Protein AF-X0UFK5-F1 (afdb_monomer_lite)

pLDDT: mean 94.72, std 5.25, range [72.06, 98.19]

InterPro domains:
  IPR011257 DNA glycosylase [SSF48150] (4-70)

Organism: NCBI:txid412755

Radius of gyration: 18.3 Å; chains: 1; bounding box: 38×27×46 Å

Structure (mmCIF, N/CA/C/O backbone):
data_AF-X0UFK5-F1
#
_entry.id   AF-X0UFK5-F1
#
loop_
_atom_site.group_PDB
_atom_site.id
_atom_site.type_symbol
_atom_site.label_atom_id
_atom_site.label_alt_id
_atom_site.label_comp_id
_atom_site.label_asym_id
_atom_site.label_entity_id
_atom_site.label_seq_id
_atom_site.pdbx_PDB_ins_code
_atom_site.Cartn_x
_atom_site.Cartn_y
_atom_site.Cartn_z
_atom_site.occupancy
_atom_site.B_iso_or_equiv
_atom_site.auth_seq_id
_atom_site.auth_comp_id
_atom_site.auth_asym_id
_atom_site.auth_atom_id
_atom_site.pdbx_PDB_model_num
ATOM 1 N N . MET A 1 1 ? 15.553 -15.139 -29.155 1.00 78.56 1 MET A N 1
ATOM 2 C CA . MET A 1 1 ? 15.968 -15.003 -27.743 1.00 78.56 1 MET A CA 1
ATOM 3 C C . MET A 1 1 ? 15.185 -15.996 -26.909 1.00 78.56 1 MET A C 1
ATOM 5 O O . MET A 1 1 ? 13.987 -16.142 -27.143 1.00 78.56 1 MET A O 1
ATOM 9 N N . LYS A 1 2 ? 15.838 -16.672 -25.964 1.00 95.88 2 LYS A N 1
ATOM 10 C CA . LYS A 1 2 ? 15.175 -17.496 -24.941 1.00 95.88 2 LYS A CA 1
ATOM 11 C C . LYS A 1 2 ? 14.387 -16.604 -23.967 1.00 95.88 2 LYS A C 1
ATOM 13 O O . LYS A 1 2 ? 14.645 -15.403 -23.879 1.00 95.88 2 LYS A O 1
ATOM 18 N N . ALA A 1 3 ? 13.433 -17.176 -23.229 1.00 95.81 3 ALA A N 1
ATOM 19 C CA . ALA A 1 3 ? 12.588 -16.423 -22.293 1.00 95.81 3 ALA A CA 1
ATOM 20 C C . ALA A 1 3 ? 13.411 -15.651 -21.242 1.00 95.81 3 ALA A C 1
ATOM 22 O O . ALA A 1 3 ? 13.154 -14.474 -21.002 1.00 95.81 3 ALA A O 1
ATOM 23 N N . GLU A 1 4 ? 14.451 -16.282 -20.695 1.00 96.94 4 GLU A N 1
ATOM 24 C CA . GLU A 1 4 ? 15.362 -15.672 -19.718 1.00 96.94 4 GLU A CA 1
ATOM 25 C C . GLU A 1 4 ? 16.155 -14.494 -20.302 1.00 96.94 4 GLU A C 1
ATOM 27 O O . GLU A 1 4 ? 16.264 -13.442 -19.675 1.00 96.94 4 GLU A O 1
ATOM 32 N N . GLU A 1 5 ? 16.665 -14.637 -21.530 1.00 98.00 5 GLU A N 1
ATOM 33 C CA . GLU A 1 5 ? 17.385 -13.567 -22.237 1.00 98.00 5 GLU A CA 1
ATOM 34 C C . GLU A 1 5 ? 16.471 -12.365 -22.482 1.00 98.00 5 GLU A C 1
ATOM 36 O O . GLU A 1 5 ? 16.881 -11.218 -22.310 1.00 98.00 5 GLU A O 1
ATOM 41 N N . LYS A 1 6 ? 15.210 -12.621 -22.855 1.00 97.94 6 LYS A N 1
ATOM 42 C CA . LYS A 1 6 ? 14.217 -11.566 -23.073 1.00 97.94 6 LYS A CA 1
ATOM 43 C C . LYS A 1 6 ? 13.856 -10.865 -21.764 1.00 97.94 6 LYS A C 1
ATOM 45 O O . LYS A 1 6 ? 13.781 -9.642 -21.751 1.00 97.94 6 LYS A O 1
ATOM 50 N N . ALA A 1 7 ? 13.659 -11.609 -20.674 1.00 97.75 7 ALA A N 1
ATOM 51 C CA . ALA A 1 7 ? 13.363 -11.034 -19.363 1.00 97.75 7 ALA A CA 1
ATOM 52 C C . ALA A 1 7 ? 14.500 -10.126 -18.874 1.00 97.75 7 ALA A C 1
ATOM 54 O O . ALA A 1 7 ? 14.242 -9.008 -18.432 1.00 97.75 7 ALA A O 1
ATOM 55 N N . ARG A 1 8 ? 15.755 -10.567 -19.032 1.00 97.19 8 ARG A N 1
ATOM 56 C CA . ARG A 1 8 ? 16.935 -9.762 -18.699 1.00 97.19 8 ARG A CA 1
ATOM 57 C C . ARG A 1 8 ? 17.006 -8.482 -19.530 1.00 97.19 8 ARG A C 1
ATOM 59 O O . ARG A 1 8 ? 17.128 -7.405 -18.962 1.00 97.19 8 ARG A O 1
ATOM 66 N N . TRP A 1 9 ? 16.828 -8.591 -20.847 1.00 98.06 9 TRP A N 1
ATOM 67 C CA . TRP A 1 9 ? 16.819 -7.437 -21.750 1.00 98.06 9 TRP A CA 1
ATOM 68 C C . TRP A 1 9 ? 15.731 -6.408 -21.391 1.00 98.06 9 TRP A C 1
ATOM 70 O O . TRP A 1 9 ? 15.978 -5.204 -21.432 1.00 98.06 9 TRP A O 1
ATOM 80 N N . ILE A 1 10 ? 14.532 -6.863 -20.997 1.00 97.12 10 ILE A N 1
ATOM 81 C CA . ILE A 1 10 ? 13.458 -5.973 -20.522 1.00 97.12 10 ILE A CA 1
ATOM 82 C C . ILE A 1 10 ? 13.858 -5.305 -19.203 1.00 97.12 10 ILE A C 1
ATOM 84 O O . ILE A 1 10 ? 13.703 -4.093 -19.069 1.00 97.12 10 ILE A O 1
ATOM 88 N N . ALA A 1 11 ? 14.365 -6.074 -18.236 1.00 95.31 11 ALA A N 1
ATOM 89 C CA . ALA A 1 11 ? 14.754 -5.555 -16.928 1.00 95.31 11 ALA A CA 1
ATOM 90 C C . ALA A 1 11 ? 15.842 -4.475 -17.041 1.00 95.31 11 ALA A C 1
ATOM 92 O O . ALA A 1 11 ? 15.723 -3.429 -16.407 1.00 95.31 11 ALA A O 1
ATOM 93 N N . GLU A 1 12 ? 16.840 -4.686 -17.902 1.00 96.56 12 GLU A N 1
ATOM 94 C CA . GLU A 1 12 ? 17.879 -3.696 -18.210 1.00 96.56 12 GLU A CA 1
ATOM 95 C C . GLU A 1 12 ? 17.273 -2.404 -18.767 1.00 96.56 12 GLU A C 1
ATOM 97 O O . GLU A 1 12 ? 17.548 -1.328 -18.253 1.00 96.56 12 GLU A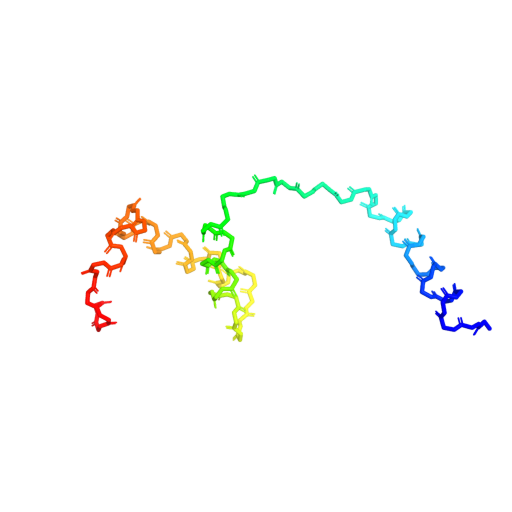 O 1
ATOM 102 N N . ARG A 1 13 ? 16.362 -2.487 -19.747 1.00 97.12 13 ARG A N 1
ATOM 103 C CA . ARG A 1 13 ? 15.694 -1.295 -20.305 1.00 97.12 13 ARG A CA 1
ATOM 104 C C . ARG A 1 13 ? 14.834 -0.549 -19.289 1.00 97.12 13 ARG A C 1
ATOM 106 O O . ARG A 1 13 ? 14.756 0.678 -19.341 1.00 97.12 13 ARG A O 1
ATOM 113 N N . LEU A 1 14 ? 14.163 -1.270 -18.393 1.00 96.44 14 LEU A N 1
ATOM 114 C CA . LEU A 1 14 ? 13.405 -0.651 -17.307 1.00 96.44 14 LEU A CA 1
ATOM 115 C C . LEU A 1 14 ? 14.346 0.057 -16.330 1.00 96.44 14 LEU A C 1
ATOM 117 O O . LEU A 1 14 ? 14.065 1.186 -15.937 1.00 96.44 14 LEU A O 1
ATOM 121 N N . HIS A 1 15 ? 15.476 -0.560 -15.989 1.00 95.44 15 HIS A N 1
ATOM 122 C CA . HIS A 1 15 ? 16.482 0.058 -15.136 1.00 95.44 15 HIS A CA 1
ATOM 123 C C . HIS A 1 15 ? 17.106 1.301 -15.786 1.00 95.44 15 HIS A C 1
ATOM 125 O O . HIS A 1 15 ? 17.161 2.346 -15.147 1.00 95.44 15 HIS A O 1
ATOM 131 N N . ASP A 1 16 ? 17.473 1.231 -17.069 1.00 96.50 16 ASP A N 1
ATOM 132 C CA . ASP A 1 16 ? 18.012 2.364 -17.834 1.00 96.50 16 ASP A CA 1
ATOM 133 C C . ASP A 1 16 ? 17.039 3.559 -17.833 1.00 96.50 16 ASP A C 1
ATOM 135 O O . ASP A 1 16 ? 17.453 4.716 -17.768 1.00 96.50 16 ASP A O 1
ATOM 139 N N . ARG A 1 17 ? 15.727 3.287 -17.909 1.00 97.25 17 ARG A N 1
ATOM 140 C CA . ARG A 1 17 ? 14.684 4.318 -18.006 1.00 97.25 17 ARG A CA 1
ATOM 141 C C . ARG A 1 17 ? 14.247 4.891 -16.659 1.00 97.25 17 ARG A C 1
ATOM 143 O O . ARG A 1 17 ? 13.960 6.083 -16.582 1.00 97.25 17 ARG A O 1
ATOM 150 N N . TYR A 1 18 ? 14.104 4.046 -15.643 1.00 95.31 18 TYR A N 1
ATOM 151 C CA . TYR A 1 18 ? 13.487 4.409 -14.361 1.00 95.31 18 TYR A CA 1
ATOM 152 C C . TYR A 1 18 ? 14.484 4.455 -13.199 1.00 95.31 18 TYR A C 1
ATOM 154 O O . TYR A 1 18 ? 14.141 4.926 -12.117 1.00 95.31 18 TYR A O 1
ATOM 162 N N . GLY A 1 19 ? 15.718 4.001 -13.416 1.00 93.88 19 GLY A N 1
ATOM 163 C CA . GLY A 1 19 ? 16.765 3.946 -12.409 1.00 93.88 19 GLY A CA 1
ATOM 164 C C . GLY A 1 19 ? 16.572 2.822 -11.394 1.00 93.88 19 GLY A C 1
ATOM 165 O O . GLY A 1 19 ? 15.851 1.840 -11.600 1.00 93.88 19 GLY A O 1
ATOM 166 N N . GLN A 1 20 ? 17.273 2.951 -10.271 1.00 89.50 20 GLN A N 1
ATOM 167 C CA . GLN A 1 20 ? 17.170 2.012 -9.164 1.00 89.50 20 GLN A CA 1
ATOM 168 C C . GLN A 1 20 ? 15.904 2.283 -8.348 1.00 89.50 20 GLN A C 1
ATOM 170 O O . GLN A 1 20 ? 15.682 3.393 -7.864 1.00 89.50 20 GLN A O 1
ATOM 175 N N . ILE A 1 21 ? 15.092 1.244 -8.146 1.00 84.75 21 ILE A N 1
ATOM 176 C CA . ILE A 1 21 ? 13.919 1.330 -7.277 1.00 84.75 21 ILE A CA 1
ATOM 177 C C . ILE A 1 21 ? 14.399 1.407 -5.827 1.00 84.75 21 ILE A C 1
ATOM 179 O O . ILE A 1 21 ? 14.986 0.459 -5.304 1.00 84.75 21 ILE A O 1
ATOM 183 N N . SER A 1 22 ? 14.124 2.530 -5.167 1.00 83.19 22 SER A N 1
ATOM 184 C CA . SER A 1 22 ? 14.271 2.644 -3.719 1.00 83.19 22 SER A CA 1
ATOM 185 C C . SER A 1 22 ? 13.000 2.132 -3.050 1.00 83.19 22 SER A C 1
ATOM 187 O O . SER A 1 22 ? 11.946 2.766 -3.121 1.00 83.19 22 SER A O 1
ATOM 189 N N . VAL A 1 23 ? 13.084 0.965 -2.413 1.00 80.31 23 VAL A N 1
ATOM 190 C CA . VAL A 1 23 ? 11.988 0.439 -1.596 1.00 80.31 23 VAL A CA 1
ATOM 191 C C . VAL A 1 23 ? 12.189 0.941 -0.172 1.00 80.31 23 VAL A C 1
ATOM 193 O O . VAL A 1 23 ? 13.077 0.477 0.545 1.00 80.31 23 VAL A O 1
ATOM 196 N N . ALA A 1 24 ? 11.370 1.905 0.246 1.00 80.81 24 ALA A N 1
ATOM 197 C CA . ALA A 1 24 ? 11.369 2.352 1.632 1.00 80.81 24 ALA A CA 1
ATOM 198 C C . ALA A 1 24 ? 10.971 1.188 2.552 1.00 80.81 24 ALA A C 1
ATOM 200 O O . ALA A 1 24 ? 9.965 0.515 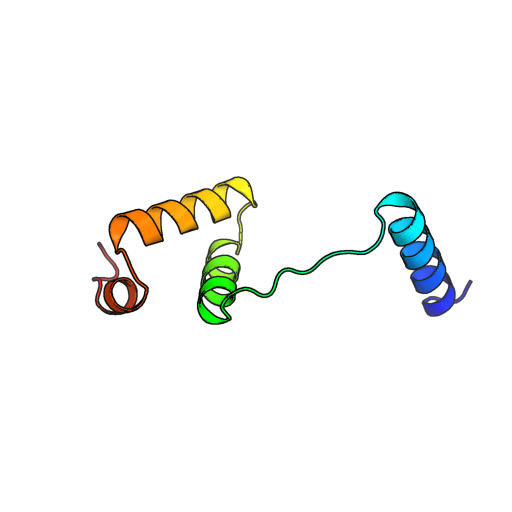2.310 1.00 80.81 24 ALA A O 1
ATOM 201 N N . LYS A 1 25 ? 11.732 0.975 3.634 1.00 83.38 25 LYS A N 1
ATOM 202 C CA . LYS A 1 25 ? 11.287 0.094 4.717 1.00 83.38 25 LYS A CA 1
ATOM 203 C C . LYS A 1 25 ? 10.028 0.702 5.327 1.00 83.38 25 LYS A C 1
ATOM 205 O O . LYS A 1 25 ? 10.073 1.809 5.856 1.00 83.38 25 LYS A O 1
ATOM 210 N N . ARG A 1 26 ? 8.918 -0.023 5.229 1.00 86.62 26 ARG A N 1
ATOM 211 C CA . ARG A 1 26 ? 7.669 0.288 5.927 1.00 86.62 26 ARG A CA 1
ATOM 212 C C . ARG A 1 26 ? 7.467 -0.710 7.052 1.00 86.62 26 ARG A C 1
ATOM 214 O O . ARG A 1 26 ? 8.004 -1.819 6.995 1.00 86.62 26 ARG A O 1
ATOM 221 N N . ASP A 1 27 ? 6.692 -0.308 8.049 1.00 94.06 27 ASP A N 1
ATOM 222 C CA . ASP A 1 27 ? 6.208 -1.237 9.058 1.00 94.06 27 ASP A CA 1
ATOM 223 C C . ASP A 1 27 ? 5.465 -2.409 8.368 1.00 94.06 27 ASP A C 1
ATOM 225 O O . ASP A 1 27 ? 4.629 -2.167 7.487 1.00 94.06 27 ASP A O 1
ATOM 229 N N . PRO A 1 28 ? 5.783 -3.679 8.689 1.00 95.19 28 PRO A N 1
ATOM 230 C CA . PRO A 1 28 ? 5.175 -4.827 8.018 1.00 95.19 28 PRO A CA 1
ATOM 231 C C . PRO A 1 28 ? 3.653 -4.894 8.168 1.00 95.19 28 PRO A C 1
ATOM 233 O O . PRO A 1 28 ? 2.972 -5.344 7.245 1.00 95.19 28 PRO A O 1
ATOM 236 N N . LEU A 1 29 ? 3.109 -4.437 9.302 1.00 95.50 29 LEU A N 1
ATOM 237 C CA . LEU A 1 29 ? 1.667 -4.423 9.525 1.00 95.50 29 LEU A CA 1
ATOM 238 C C . LEU A 1 29 ? 1.005 -3.326 8.687 1.00 95.50 29 LEU A C 1
ATOM 240 O O . LEU A 1 29 ? 0.016 -3.602 8.012 1.00 95.50 29 LEU A O 1
ATOM 244 N N . GLU A 1 30 ? 1.586 -2.125 8.629 1.00 95.62 30 GLU A N 1
ATOM 245 C CA . GLU A 1 30 ? 1.137 -1.085 7.693 1.00 95.62 30 GLU A CA 1
ATOM 246 C C . GLU A 1 30 ? 1.132 -1.596 6.242 1.00 95.62 30 GLU A C 1
ATOM 248 O O . GLU A 1 30 ? 0.159 -1.391 5.509 1.00 95.62 30 GLU A O 1
ATOM 253 N N . MET A 1 31 ? 2.193 -2.292 5.820 1.00 95.31 31 MET A N 1
ATOM 254 C CA . MET A 1 31 ? 2.292 -2.845 4.468 1.00 95.31 31 MET A CA 1
ATOM 255 C C . MET A 1 31 ? 1.199 -3.884 4.188 1.00 95.31 31 MET A C 1
ATOM 257 O O . MET A 1 31 ? 0.577 -3.844 3.123 1.00 95.31 31 MET A O 1
ATOM 261 N N . LEU A 1 32 ? 0.933 -4.782 5.140 1.00 96.44 32 LEU A N 1
ATOM 262 C CA . LEU A 1 32 ? -0.131 -5.775 5.025 1.00 96.44 32 LEU A CA 1
ATOM 263 C C . LEU A 1 32 ? -1.502 -5.108 4.871 1.00 96.44 32 LEU A C 1
ATOM 265 O O . LEU A 1 32 ? -2.242 -5.435 3.945 1.00 96.44 32 LEU A O 1
ATOM 269 N N . ILE A 1 33 ? -1.824 -4.139 5.732 1.00 96.88 33 ILE A N 1
ATOM 270 C CA . ILE A 1 33 ? -3.112 -3.435 5.694 1.00 96.88 33 ILE A CA 1
ATOM 271 C C . ILE A 1 33 ? -3.289 -2.696 4.363 1.00 96.88 33 ILE A C 1
ATOM 273 O O . ILE A 1 33 ? -4.333 -2.819 3.727 1.00 96.88 33 ILE A O 1
ATOM 277 N N . ARG A 1 34 ? -2.257 -1.996 3.879 1.00 96.56 34 ARG A N 1
ATOM 278 C CA . ARG A 1 34 ? -2.293 -1.333 2.565 1.00 96.56 34 ARG A CA 1
ATOM 279 C C . ARG A 1 34 ? -2.491 -2.319 1.410 1.00 96.56 34 ARG A C 1
ATOM 281 O O . ARG A 1 34 ? -3.226 -2.009 0.481 1.00 96.56 34 ARG A O 1
ATOM 288 N N . THR A 1 35 ? -1.886 -3.504 1.490 1.00 96.56 35 THR A N 1
ATOM 289 C CA . THR A 1 35 ? -2.030 -4.569 0.478 1.00 96.56 35 THR A CA 1
ATOM 290 C C . THR A 1 35 ? -3.438 -5.169 0.465 1.00 96.56 35 THR A C 1
ATOM 292 O O . THR A 1 35 ? -3.952 -5.528 -0.594 1.00 96.56 35 THR A O 1
ATOM 295 N N . ILE A 1 36 ? -4.085 -5.276 1.629 1.00 97.25 36 ILE A N 1
ATOM 296 C CA . ILE A 1 36 ? -5.490 -5.698 1.727 1.00 97.25 36 ILE A CA 1
ATOM 297 C C . ILE A 1 36 ? -6.399 -4.631 1.105 1.00 97.25 36 ILE A C 1
ATOM 299 O O . ILE A 1 36 ? -7.257 -4.958 0.289 1.00 97.25 36 ILE A O 1
ATOM 303 N N . LEU A 1 37 ? -6.178 -3.355 1.433 1.00 97.62 37 LEU A N 1
ATOM 304 C CA . LEU A 1 37 ? -6.972 -2.240 0.905 1.00 97.62 37 LEU A CA 1
ATOM 305 C C . LEU A 1 37 ? -6.814 -2.035 -0.607 1.00 97.62 37 LEU A C 1
ATOM 307 O O . LEU A 1 37 ? -7.696 -1.440 -1.220 1.00 97.62 37 LEU A O 1
ATOM 311 N N . SER A 1 38 ? -5.723 -2.521 -1.208 1.00 98.06 38 SER A N 1
ATOM 312 C CA . SER A 1 38 ? -5.486 -2.413 -2.649 1.00 98.06 38 SER A CA 1
ATOM 313 C C . SER A 1 38 ? -6.183 -3.480 -3.485 1.00 98.06 38 SER A C 1
ATOM 315 O O . SER A 1 38 ? -6.195 -3.381 -4.713 1.00 98.06 38 SER A O 1
ATOM 317 N N . GLN A 1 39 ? -6.749 -4.513 -2.856 1.00 97.88 39 GLN A N 1
ATOM 318 C CA . GLN A 1 39 ? -7.437 -5.567 -3.593 1.00 97.88 39 GLN A CA 1
ATOM 319 C C . GLN A 1 39 ? -8.656 -4.993 -4.322 1.00 97.88 39 GLN A C 1
ATOM 321 O O . GLN A 1 39 ? -9.474 -4.286 -3.737 1.00 97.88 39 GLN A O 1
ATOM 326 N N . ASN A 1 40 ? -8.783 -5.319 -5.610 1.00 97.19 40 ASN A N 1
ATOM 327 C CA . ASN A 1 40 ? -9.905 -4.917 -6.466 1.00 97.19 40 ASN A CA 1
ATOM 328 C C . ASN A 1 40 ? -10.141 -3.390 -6.562 1.00 97.19 40 ASN A C 1
ATOM 330 O O . ASN A 1 40 ? -11.273 -2.954 -6.771 1.00 97.19 40 ASN A O 1
ATOM 334 N N . THR A 1 41 ? -9.097 -2.563 -6.425 1.00 97.38 41 THR A N 1
ATOM 335 C CA . THR A 1 41 ? -9.194 -1.096 -6.550 1.00 97.38 41 THR A CA 1
ATOM 336 C C . THR A 1 41 ? -7.914 -0.484 -7.146 1.00 97.38 41 THR A C 1
ATOM 338 O O . THR A 1 41 ? -7.072 -1.201 -7.678 1.00 97.38 41 THR A O 1
ATOM 341 N N . ASN A 1 42 ? -7.779 0.846 -7.125 1.00 97.25 42 ASN A N 1
ATOM 342 C CA . ASN A 1 42 ? -6.597 1.572 -7.607 1.00 97.25 42 ASN A CA 1
ATOM 343 C C . ASN A 1 42 ? -5.820 2.257 -6.467 1.00 97.25 42 ASN A C 1
ATOM 345 O O . ASN A 1 42 ? -6.322 2.391 -5.347 1.00 97.25 42 ASN A O 1
ATOM 349 N N . ASP A 1 43 ? -4.610 2.733 -6.766 1.00 96.44 43 ASP A N 1
ATOM 350 C CA . ASP A 1 43 ? -3.702 3.338 -5.781 1.00 96.44 43 ASP A CA 1
ATOM 351 C C . ASP A 1 43 ? -4.313 4.549 -5.063 1.00 96.44 43 ASP A C 1
ATOM 353 O O . ASP A 1 43 ? -4.209 4.663 -3.842 1.00 96.44 43 ASP A O 1
ATOM 357 N N . ASN A 1 44 ? -5.022 5.420 -5.790 1.00 97.88 44 ASN A N 1
ATOM 358 C CA . ASN A 1 44 ? -5.657 6.607 -5.209 1.00 97.88 44 ASN A CA 1
ATOM 359 C C . ASN A 1 44 ? -6.729 6.231 -4.178 1.00 97.88 44 ASN A C 1
ATOM 361 O O . ASN A 1 44 ? -6.816 6.835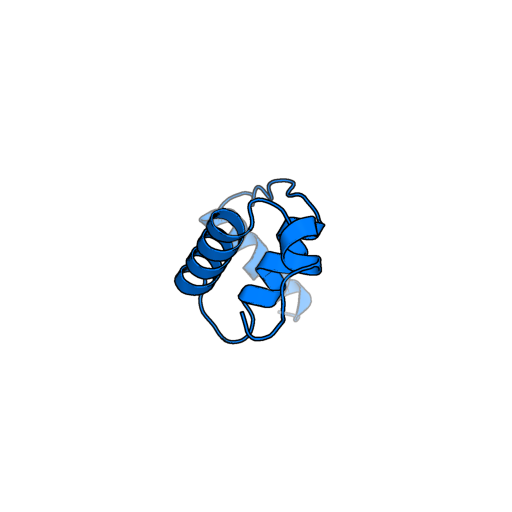 -3.106 1.00 97.88 44 ASN A O 1
ATOM 365 N N . ASN A 1 45 ? -7.540 5.224 -4.496 1.00 98.06 45 ASN A N 1
ATOM 366 C CA . ASN A 1 45 ? -8.577 4.721 -3.605 1.00 98.06 45 ASN A CA 1
ATOM 367 C C . ASN A 1 45 ? -7.970 4.003 -2.394 1.00 98.06 45 ASN A C 1
ATOM 369 O O . ASN A 1 45 ? -8.419 4.229 -1.272 1.00 98.06 45 ASN A O 1
ATOM 373 N N . SER A 1 46 ? -6.934 3.191 -2.613 1.00 97.69 46 SER A N 1
ATOM 374 C CA . SER A 1 46 ? -6.225 2.462 -1.553 1.00 97.69 46 SER A CA 1
ATOM 375 C C . SER A 1 46 ? -5.579 3.421 -0.555 1.00 97.69 46 SER A C 1
ATOM 377 O O . SER A 1 46 ? -5.725 3.259 0.656 1.00 97.69 46 SER A O 1
ATOM 379 N N . GLU A 1 47 ? -4.912 4.465 -1.056 1.00 97.12 47 GLU A N 1
ATOM 380 C CA . GLU A 1 47 ? -4.288 5.494 -0.225 1.00 97.12 47 GLU A CA 1
ATOM 381 C C . GLU A 1 47 ? -5.336 6.274 0.568 1.00 97.12 47 GLU A C 1
ATOM 383 O O . GLU A 1 47 ? -5.183 6.491 1.770 1.00 97.12 47 GLU A O 1
ATOM 388 N N . ARG A 1 48 ? -6.443 6.660 -0.078 1.00 98.19 48 ARG A N 1
ATOM 389 C CA . ARG A 1 48 ? -7.553 7.327 0.607 1.00 98.19 48 ARG A CA 1
ATOM 390 C C . ARG A 1 48 ? -8.136 6.448 1.715 1.00 98.19 48 ARG A C 1
ATOM 392 O O . ARG A 1 48 ? -8.355 6.960 2.808 1.00 98.19 48 ARG A O 1
ATOM 399 N N . ALA A 1 49 ? -8.378 5.166 1.447 1.00 97.69 49 ALA A N 1
ATOM 400 C CA . ALA A 1 49 ? -8.915 4.232 2.433 1.00 97.69 49 ALA A CA 1
ATOM 401 C C . ALA A 1 49 ? -7.968 4.069 3.628 1.00 97.69 49 ALA A C 1
ATOM 403 O O . ALA A 1 49 ? -8.415 4.127 4.772 1.00 97.69 49 ALA A O 1
ATOM 404 N N . TYR A 1 50 ? -6.661 3.948 3.373 1.00 97.25 50 TYR A N 1
ATOM 405 C CA . TYR A 1 50 ? -5.660 3.873 4.434 1.00 97.25 50 TYR A CA 1
ATOM 406 C C . TYR A 1 50 ? -5.668 5.129 5.311 1.00 97.25 50 TYR A C 1
ATOM 408 O O . TYR A 1 50 ? -5.746 5.016 6.533 1.00 97.25 50 TYR A O 1
ATOM 416 N N . ARG A 1 51 ? -5.644 6.327 4.707 1.00 97.50 51 ARG A N 1
ATOM 417 C CA . ARG A 1 51 ? -5.688 7.587 5.469 1.00 97.50 51 ARG A CA 1
ATOM 418 C C . ARG A 1 51 ? -6.935 7.682 6.337 1.00 97.50 51 ARG A C 1
ATOM 420 O O . ARG A 1 51 ? -6.806 7.936 7.524 1.00 97.50 51 ARG A O 1
ATOM 427 N N . VAL A 1 52 ? -8.109 7.392 5.775 1.00 97.44 52 VAL A N 1
ATOM 428 C CA . VAL A 1 52 ? -9.376 7.412 6.523 1.00 97.44 52 VAL A CA 1
ATOM 429 C C . VAL A 1 52 ? -9.355 6.417 7.686 1.00 97.44 52 VAL A C 1
ATOM 431 O O . VAL A 1 52 ? -9.809 6.753 8.776 1.00 97.44 52 VAL A O 1
ATOM 434 N N . LEU A 1 53 ? -8.805 5.212 7.493 1.00 96.88 53 LEU A N 1
ATOM 435 C CA . LEU A 1 53 ? -8.687 4.208 8.554 1.00 96.88 53 LEU A CA 1
ATOM 436 C C . LEU A 1 53 ? -7.829 4.722 9.723 1.00 96.88 53 LEU A C 1
ATOM 438 O O . LEU A 1 53 ? -8.227 4.609 10.882 1.00 96.88 53 LEU A O 1
ATOM 442 N N . ILE A 1 54 ? -6.666 5.306 9.424 1.00 96.69 54 ILE A N 1
ATOM 443 C CA . ILE A 1 54 ? -5.756 5.832 10.448 1.00 96.69 54 ILE A CA 1
ATOM 444 C C . ILE A 1 54 ? -6.320 7.093 11.107 1.00 96.69 54 ILE A C 1
ATOM 446 O O . ILE A 1 54 ? -6.253 7.208 12.326 1.00 96.69 54 ILE A O 1
ATOM 450 N N . GLU A 1 55 ? -6.913 8.009 10.344 1.00 97.69 55 GLU A N 1
ATOM 451 C CA . GLU A 1 55 ? -7.560 9.214 10.880 1.00 97.69 55 GLU A CA 1
ATOM 452 C C . GLU A 1 55 ? -8.725 8.862 11.813 1.00 97.69 55 GLU A C 1
ATOM 454 O O . GLU A 1 55 ? -8.887 9.491 12.857 1.00 97.69 55 GLU A O 1
ATOM 459 N N . ARG A 1 56 ? -9.511 7.832 11.471 1.00 96.94 56 ARG A N 1
ATOM 460 C CA . ARG A 1 56 ? -10.669 7.401 12.263 1.00 96.94 56 ARG A CA 1
ATOM 461 C C . ARG A 1 56 ? -10.275 6.670 13.548 1.00 96.94 56 ARG A C 1
ATOM 463 O O . ARG A 1 56 ? -10.862 6.936 14.591 1.00 96.94 56 ARG A O 1
ATOM 470 N N . PHE A 1 57 ? -9.319 5.743 13.484 1.00 97.06 57 PHE A N 1
ATOM 471 C CA . PHE A 1 57 ? -9.016 4.839 14.606 1.00 97.06 57 PHE A CA 1
ATOM 472 C C . PHE A 1 57 ? -7.704 5.159 15.338 1.00 97.06 57 PHE A C 1
ATOM 474 O O . PHE A 1 57 ? -7.466 4.652 16.433 1.00 97.06 57 PHE A O 1
ATOM 481 N N . GLY A 1 58 ? -6.825 5.978 14.762 1.00 96.69 58 GLY A N 1
ATOM 482 C CA . GLY A 1 58 ? -5.544 6.401 15.337 1.00 96.69 58 GLY A CA 1
ATOM 483 C C . GLY A 1 58 ? -4.447 5.328 15.355 1.00 96.69 58 GLY A C 1
ATOM 484 O O . GLY A 1 58 ? -3.278 5.646 15.151 1.00 96.69 58 GLY A O 1
ATOM 485 N N . ASN A 1 59 ? -4.785 4.057 15.595 1.00 95.12 59 ASN A N 1
ATOM 486 C CA . ASN A 1 59 ? -3.845 2.933 15.565 1.00 95.12 59 ASN A CA 1
ATOM 487 C C . ASN A 1 59 ? -4.531 1.594 15.229 1.00 95.12 59 ASN A C 1
ATOM 489 O O . ASN A 1 59 ? -5.745 1.438 15.354 1.00 95.12 59 ASN A O 1
ATOM 493 N N . PHE A 1 60 ? -3.740 0.586 14.851 1.00 96.12 60 PHE A N 1
ATOM 494 C CA . PHE A 1 60 ? -4.268 -0.729 14.467 1.00 96.12 60 PHE A CA 1
ATOM 495 C C . PHE A 1 60 ? -4.879 -1.533 15.625 1.00 96.12 60 PHE A C 1
ATOM 497 O O . PHE A 1 60 ? -5.702 -2.413 15.378 1.00 96.12 60 PHE A O 1
ATOM 504 N N . ALA A 1 61 ? -4.535 -1.241 16.885 1.00 96.31 61 ALA A N 1
ATOM 505 C CA . ALA A 1 61 ? -5.187 -1.891 18.022 1.00 96.31 61 ALA A CA 1
ATOM 506 C C . ALA A 1 61 ? -6.649 -1.439 18.155 1.00 96.31 61 ALA A C 1
ATOM 508 O O . ALA A 1 61 ? -7.515 -2.267 18.429 1.00 96.31 61 ALA A O 1
ATOM 509 N N . ALA A 1 62 ? -6.932 -0.161 17.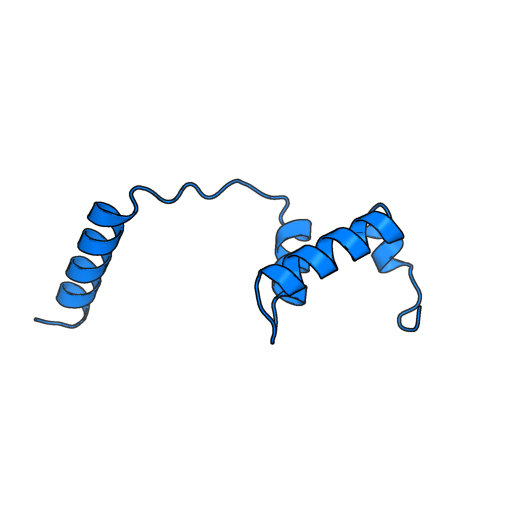898 1.00 96.81 62 ALA A N 1
ATOM 510 C CA . ALA A 1 62 ? -8.291 0.361 17.824 1.00 96.81 62 ALA A CA 1
ATOM 511 C C . ALA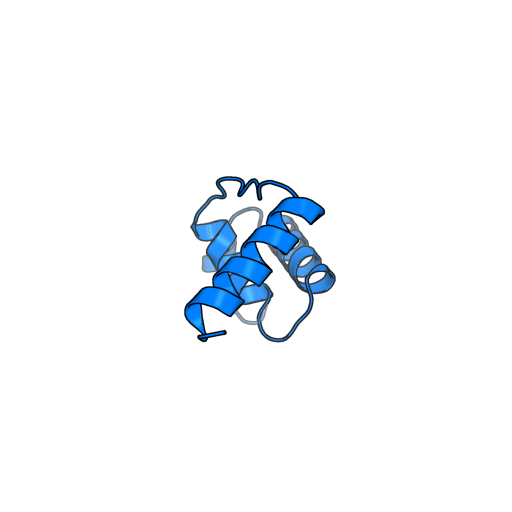 A 1 62 ? -9.060 -0.238 16.637 1.00 96.81 62 ALA A C 1
ATOM 513 O O . ALA A 1 62 ? -10.179 -0.695 16.835 1.00 96.81 62 ALA A O 1
ATOM 514 N N . VAL A 1 63 ? -8.435 -0.355 15.456 1.00 96.12 63 VAL A N 1
ATOM 515 C CA . VAL A 1 63 ? -9.039 -1.039 14.291 1.00 96.12 63 VAL A CA 1
ATOM 516 C C . VAL A 1 63 ? -9.425 -2.482 14.632 1.00 96.12 63 VAL A C 1
ATOM 518 O O . VAL A 1 63 ? -10.535 -2.909 14.344 1.00 96.12 63 VAL A O 1
ATOM 521 N N . LYS A 1 64 ? -8.533 -3.232 15.292 1.00 95.50 64 LYS A N 1
ATOM 522 C CA . LYS A 1 64 ? -8.791 -4.619 15.715 1.00 95.50 64 LYS A CA 1
ATOM 523 C C . LYS A 1 64 ? -9.993 -4.739 16.661 1.00 95.50 64 LYS A C 1
ATOM 525 O O . LYS A 1 64 ? -10.673 -5.758 16.648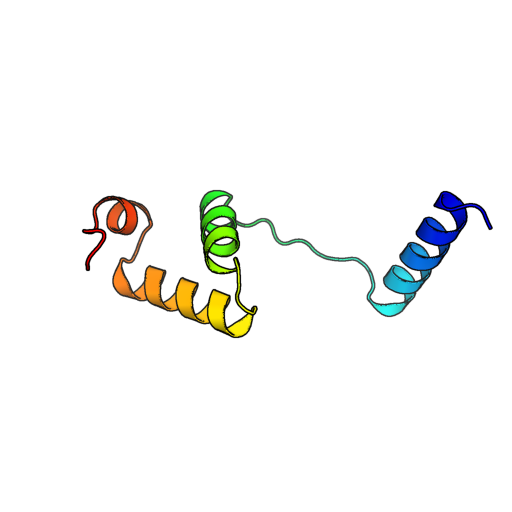 1.00 95.50 64 LYS A O 1
ATOM 530 N N . ASN A 1 65 ? -10.212 -3.736 17.510 1.00 96.62 65 ASN A N 1
ATOM 531 C CA . ASN A 1 65 ? -11.289 -3.737 18.499 1.00 96.62 65 ASN A CA 1
ATOM 532 C C . ASN A 1 65 ? -12.589 -3.091 17.984 1.00 96.62 65 ASN A C 1
ATOM 534 O O . ASN A 1 65 ? -13.591 -3.124 18.699 1.00 96.62 65 ASN A O 1
ATOM 538 N N . ALA A 1 66 ? -12.576 -2.486 16.794 1.00 96.44 66 ALA A N 1
ATOM 539 C CA . ALA A 1 66 ? -13.747 -1.858 16.196 1.00 96.44 66 ALA A CA 1
ATOM 540 C C . ALA A 1 66 ? -14.807 -2.904 15.822 1.00 96.44 66 ALA A C 1
ATOM 542 O O . ALA A 1 66 ? -14.492 -4.068 15.548 1.00 96.44 66 ALA A O 1
ATOM 543 N N . LYS A 1 67 ? -16.080 -2.495 15.795 1.00 96.44 67 LYS A N 1
ATOM 544 C CA . LYS A 1 67 ? -17.133 -3.370 15.262 1.00 96.44 67 LYS A CA 1
ATOM 545 C C . LYS A 1 67 ? -16.979 -3.457 13.744 1.00 96.44 67 LYS A C 1
ATOM 547 O O . LYS A 1 67 ? -16.660 -2.469 13.096 1.00 96.44 67 LYS A O 1
ATOM 552 N N . VAL A 1 68 ? -17.228 -4.636 13.176 1.00 92.75 68 VAL A N 1
ATOM 553 C CA . VAL A 1 68 ? -17.120 -4.843 11.718 1.00 92.75 68 VAL A CA 1
ATOM 554 C C . VAL A 1 68 ? -18.111 -3.961 10.950 1.00 92.75 68 VAL A C 1
ATOM 556 O O . VAL A 1 68 ? -17.781 -3.475 9.875 1.00 92.75 68 VAL A O 1
ATOM 559 N N . ASP A 1 69 ? -19.285 -3.710 11.531 1.00 92.50 69 ASP A N 1
ATOM 560 C CA . ASP A 1 69 ? -20.359 -2.920 10.918 1.00 92.50 69 ASP A CA 1
ATOM 561 C C . ASP A 1 69 ? -20.276 -1.411 11.229 1.00 92.50 69 ASP A C 1
ATOM 563 O O . ASP A 1 69 ? -21.270 -0.697 11.094 1.00 92.50 69 ASP A O 1
ATOM 567 N N . GLU A 1 70 ? -19.131 -0.925 11.717 1.00 72.06 70 GLU A N 1
ATOM 568 C CA . GLU A 1 70 ? -18.947 0.468 12.156 1.00 72.06 70 GLU A CA 1
ATOM 569 C C . GLU A 1 70 ? -18.545 1.455 11.049 1.00 72.06 70 GLU A C 1
ATOM 571 O O . GLU A 1 70 ? -17.625 1.192 10.243 1.00 72.06 70 GLU A O 1
#

Sequence (70 aa):
MKAEEKARWIAERLHDRYGQISVAKRDPLEMLIRTILSQNTNDNNSERAYRVLIERFGNFAAVKNAKVDE

Secondary structure (DSSP, 8-state):
--HHHHHHHHHHHHHHHH---------HHHHHHHHHHTTTS-HHHHHHHHHHHHHHHSSHHHHHHS-TT-

Foldseek 3Di:
DDPVVVVVVVVVVCCVVPNDDDDDDDDVVLVVQLVVLPPPHDPVRSVVVSVCLCVVQVDVVSVVVDDPVD